Protein AF-A0A965R2U6-F1 (afdb_monomer)

Foldseek 3Di:
DPDPVVVVVVVVVVVVVVVVPDPPDPDPDQKDLPLQVLLQQLLVLLLVCVVCPPHPCNLVSLVSNLVSLVVLLVLLVCLVVQDDDPDPPPDDDDDDDPPVVPCVSVVLNVVSVVSNQCSNVVNVNPVPPDDDVSNVVSNVSSVSSNVSSVPRMHGHDDD

Solvent-accessible surface area (backbone atoms only — not comparable to full-atom values): 9034 Å² total; per-residue (Å²): 135,82,60,74,69,59,57,54,52,52,49,53,54,51,52,60,57,56,70,67,65,63,76,93,73,85,66,83,73,71,58,47,52,78,28,35,62,47,10,49,51,20,19,53,34,23,53,49,36,64,76,23,60,98,44,80,58,31,57,58,31,29,45,51,30,17,52,29,30,48,54,46,34,52,50,34,53,44,49,71,66,69,66,76,81,87,80,80,78,84,81,72,90,79,84,89,66,81,67,64,76,53,46,59,54,52,50,50,35,53,54,28,52,50,46,27,54,52,33,25,69,90,44,70,77,46,83,79,59,65,64,69,68,40,52,53,49,28,52,52,47,12,53,50,33,32,52,47,9,69,66,34,56,40,79,51,82,89,128

Mean predicted aligned error: 13.07 Å

Sequence (159 aa):
MVSPAAEAAVEVVAVSNSSSRRPANRYGSDRIRPGLLPGLLGAAAAIAGLWANGTEWMITVLFAVSILAAVLLVFCVQAVRSRPSSATARRFPSPSTSSDRKLVPVLCGVLLVIVVIVYNPIAPLVLTATGTAWQVGQVATGALLFATGVLVTTPAPER

Structure (mmCIF, N/CA/C/O backbone):
data_AF-A0A965R2U6-F1
#
_entry.id   AF-A0A965R2U6-F1
#
loop_
_atom_site.group_PDB
_atom_site.id
_atom_site.type_symbol
_atom_site.label_atom_id
_atom_site.label_alt_id
_atom_site.label_comp_id
_atom_site.label_asym_id
_atom_site.label_entity_id
_atom_site.label_seq_id
_atom_site.pdbx_PDB_ins_code
_atom_site.Cartn_x
_atom_site.Cartn_y
_atom_site.Cartn_z
_atom_site.occupancy
_atom_site.B_iso_or_equiv
_atom_site.auth_seq_id
_atom_site.auth_comp_id
_atom_site.auth_asym_id
_atom_site.auth_atom_id
_atom_site.pdbx_PDB_model_num
ATOM 1 N N . MET A 1 1 ? 49.621 21.450 -50.714 1.00 58.16 1 MET A N 1
ATOM 2 C CA . MET A 1 1 ? 48.367 21.535 -51.490 1.00 58.16 1 MET A CA 1
ATOM 3 C C . MET A 1 1 ? 47.612 20.238 -51.275 1.00 58.16 1 MET A C 1
ATOM 5 O O . MET A 1 1 ? 47.990 19.225 -51.846 1.00 58.16 1 MET A O 1
ATOM 9 N N . VAL A 1 2 ? 46.650 20.235 -50.354 1.00 59.03 2 VAL A N 1
ATOM 10 C CA . VAL A 1 2 ? 45.782 19.070 -50.129 1.00 59.03 2 VAL A CA 1
ATOM 11 C C . VAL A 1 2 ? 44.769 19.045 -51.272 1.00 59.03 2 VAL A C 1
ATOM 13 O O . VAL A 1 2 ? 44.231 20.086 -51.637 1.00 59.03 2 VAL A O 1
ATOM 16 N N . SER A 1 3 ? 44.600 17.883 -51.906 1.00 75.00 3 SER A N 1
ATOM 17 C CA . SER A 1 3 ? 43.703 17.716 -53.052 1.00 75.00 3 SER A CA 1
ATOM 18 C C . SER A 1 3 ? 42.257 18.029 -52.644 1.00 75.00 3 SER A C 1
ATOM 20 O O . SER A 1 3 ? 41.816 17.505 -51.618 1.00 75.00 3 SER A O 1
ATOM 22 N N . PRO A 1 4 ? 41.492 18.805 -53.436 1.00 75.31 4 PRO A N 1
ATOM 23 C CA . PRO A 1 4 ? 40.106 19.163 -53.113 1.00 75.31 4 PRO A CA 1
ATOM 24 C C . PRO A 1 4 ? 39.189 17.936 -52.965 1.00 75.31 4 PRO A C 1
ATOM 26 O O . PRO A 1 4 ? 38.179 17.984 -52.269 1.00 75.31 4 PRO A O 1
ATOM 29 N N . ALA A 1 5 ? 39.567 16.798 -53.555 1.00 72.62 5 ALA A N 1
ATOM 30 C CA . ALA A 1 5 ? 38.852 15.533 -53.397 1.00 72.62 5 ALA A CA 1
ATOM 31 C C . ALA A 1 5 ? 38.992 14.924 -51.987 1.00 72.62 5 ALA A C 1
ATOM 33 O O . ALA A 1 5 ? 38.103 14.206 -51.533 1.00 72.62 5 ALA A O 1
ATOM 34 N N . ALA A 1 6 ? 40.098 15.201 -51.288 1.00 73.44 6 ALA A N 1
ATOM 35 C CA . ALA A 1 6 ? 40.345 14.666 -49.951 1.00 73.44 6 ALA A CA 1
ATOM 36 C C . ALA A 1 6 ? 39.499 15.383 -48.888 1.00 73.44 6 ALA A C 1
ATOM 38 O O . ALA A 1 6 ? 39.028 14.749 -47.948 1.00 73.44 6 ALA A O 1
ATOM 39 N N . GLU A 1 7 ? 39.261 16.682 -49.061 1.00 73.62 7 GLU A N 1
ATOM 40 C CA . GLU A 1 7 ? 38.471 17.497 -48.133 1.00 73.62 7 GLU A CA 1
ATOM 41 C C . GLU A 1 7 ? 36.978 17.137 -48.204 1.00 73.62 7 GLU A C 1
ATOM 43 O O . GLU A 1 7 ? 36.341 16.909 -47.175 1.00 73.62 7 GLU A O 1
ATOM 48 N N . ALA A 1 8 ? 36.462 16.916 -49.419 1.00 73.75 8 ALA A N 1
ATOM 49 C CA . ALA A 1 8 ? 35.092 16.453 -49.636 1.00 73.75 8 ALA A CA 1
ATOM 50 C C . ALA A 1 8 ? 34.827 15.061 -49.028 1.00 73.75 8 ALA A C 1
ATOM 52 O O . ALA A 1 8 ? 33.760 14.812 -48.469 1.00 73.75 8 ALA A O 1
ATOM 53 N N . ALA A 1 9 ? 35.799 14.145 -49.088 1.00 72.88 9 ALA A N 1
ATOM 54 C CA . ALA A 1 9 ? 35.651 12.814 -48.499 1.00 72.88 9 ALA A CA 1
ATOM 55 C C . ALA A 1 9 ? 35.579 12.860 -46.961 1.00 72.88 9 ALA A C 1
ATOM 57 O O . ALA A 1 9 ? 34.804 12.119 -46.355 1.00 72.88 9 ALA A O 1
ATOM 58 N N . VAL A 1 10 ? 36.349 13.751 -46.327 1.00 72.69 10 VAL A N 1
ATOM 59 C CA . VAL A 1 10 ? 36.332 13.939 -44.868 1.00 72.69 10 VAL A CA 1
ATOM 60 C C . VAL A 1 10 ? 35.001 14.532 -44.409 1.00 72.69 10 VAL A C 1
ATOM 62 O O . VAL A 1 10 ? 34.448 14.076 -43.407 1.00 72.69 10 VAL A O 1
ATOM 65 N N . GLU A 1 11 ? 34.444 15.483 -45.159 1.00 70.75 11 GLU A N 1
ATOM 66 C CA . GLU A 1 11 ? 33.143 16.081 -44.852 1.00 70.75 11 GLU A CA 1
ATOM 67 C C . GLU A 1 11 ? 31.999 15.066 -44.983 1.00 70.75 11 GLU A C 1
ATOM 69 O O . GLU A 1 11 ? 31.169 14.951 -44.081 1.00 70.75 11 GLU A O 1
ATOM 74 N N . VAL A 1 12 ? 31.992 14.251 -46.044 1.00 68.12 12 VAL A N 1
ATOM 75 C CA . VAL A 1 12 ? 30.966 13.212 -46.247 1.00 68.12 12 VAL A CA 1
ATOM 76 C C . VAL A 1 12 ? 31.021 12.149 -45.144 1.00 68.12 12 VAL A C 1
ATOM 78 O O . VAL A 1 12 ? 29.978 11.732 -44.637 1.00 68.12 12 VAL A O 1
ATOM 81 N N . VAL A 1 13 ? 32.217 11.751 -44.699 1.00 68.62 13 VAL A N 1
ATOM 82 C CA . VAL A 1 13 ? 32.382 10.815 -43.573 1.00 68.62 13 VAL A CA 1
ATOM 83 C C . VAL A 1 13 ? 31.971 11.462 -42.243 1.00 68.62 13 VAL A C 1
ATOM 85 O O . VAL A 1 13 ? 31.336 10.806 -41.415 1.00 68.62 13 VAL A O 1
ATOM 88 N N . ALA A 1 14 ? 32.254 12.752 -42.037 1.00 66.69 14 ALA A N 1
ATOM 89 C CA . ALA A 1 14 ? 31.838 13.491 -40.844 1.00 66.69 14 ALA A CA 1
ATOM 90 C C . ALA A 1 14 ? 30.309 13.684 -40.771 1.00 66.69 14 ALA A C 1
ATOM 92 O O . ALA A 1 14 ? 29.714 13.498 -39.706 1.00 66.69 14 ALA A O 1
ATOM 93 N N . VAL A 1 15 ? 29.657 13.976 -41.901 1.00 65.38 15 VAL A N 1
ATOM 94 C CA . VAL A 1 15 ? 28.192 14.099 -42.036 1.00 65.38 15 VAL A CA 1
ATOM 95 C C . VAL A 1 15 ? 27.496 12.737 -41.916 1.00 65.38 15 VAL A C 1
ATOM 97 O O . VAL A 1 15 ? 26.449 12.610 -41.271 1.00 65.38 15 VAL A O 1
ATOM 100 N N . SER A 1 16 ? 28.099 11.677 -42.459 1.00 65.81 16 SER A N 1
ATOM 101 C CA . SER A 1 16 ? 27.613 10.308 -42.257 1.00 65.81 16 SER A CA 1
ATOM 102 C C . SER A 1 16 ? 27.717 9.876 -40.790 1.00 65.81 16 SER A C 1
ATOM 104 O O . SER A 1 16 ? 26.864 9.134 -40.307 1.00 65.81 16 SER A O 1
ATOM 106 N N . ASN A 1 17 ? 28.728 10.346 -40.054 1.00 63.97 17 ASN A N 1
ATOM 107 C CA . ASN A 1 17 ? 28.852 10.064 -38.624 1.00 63.97 17 ASN A CA 1
ATOM 108 C C . ASN A 1 17 ? 27.879 10.893 -37.771 1.00 63.97 17 ASN A C 1
ATOM 110 O O . ASN A 1 17 ? 27.372 10.389 -36.765 1.00 63.97 17 ASN A O 1
ATOM 114 N N . SER A 1 18 ? 27.569 12.135 -38.157 1.00 57.75 18 SER A N 1
ATOM 115 C CA . SER A 1 18 ? 26.663 13.012 -37.399 1.00 57.75 18 SER A CA 1
ATOM 116 C C . SER A 1 18 ? 25.186 12.621 -37.532 1.00 57.75 18 SER A C 1
ATOM 118 O O . SER A 1 18 ? 24.430 12.742 -36.567 1.00 57.75 18 SER A O 1
ATOM 120 N N . SER A 1 19 ? 24.788 12.051 -38.671 1.00 58.62 19 SER A N 1
ATOM 121 C CA . SER A 1 19 ? 23.426 11.549 -38.924 1.00 58.62 19 SER A CA 1
ATOM 122 C C . SER A 1 19 ? 23.057 10.291 -38.117 1.00 58.62 19 SER A C 1
ATOM 124 O O . SER A 1 19 ? 21.876 9.965 -37.985 1.00 58.62 19 SER A O 1
ATOM 126 N N . SER A 1 20 ? 24.038 9.624 -37.494 1.00 58.66 20 SER A N 1
ATOM 127 C CA . SER A 1 20 ? 23.815 8.487 -36.586 1.00 58.66 20 SER A CA 1
ATOM 128 C C . SER A 1 20 ? 23.450 8.890 -35.147 1.00 58.66 20 SER A C 1
ATOM 130 O O . SER A 1 20 ? 22.908 8.076 -34.395 1.00 58.66 20 SER A O 1
ATOM 132 N N . ARG A 1 21 ? 23.660 10.157 -34.751 1.00 55.66 21 ARG A N 1
ATOM 133 C CA . ARG A 1 21 ? 23.159 10.703 -33.478 1.00 55.66 21 ARG A CA 1
ATOM 134 C C . ARG A 1 21 ? 21.678 11.049 -33.619 1.00 55.66 21 ARG A C 1
ATOM 136 O O . ARG A 1 21 ? 21.280 12.212 -33.585 1.00 55.66 21 ARG A O 1
ATOM 143 N N . ARG A 1 22 ? 20.828 10.024 -33.737 1.00 58.66 22 ARG A N 1
ATOM 144 C CA . ARG A 1 22 ? 19.408 10.201 -33.413 1.00 58.66 22 ARG A CA 1
ATOM 145 C C . ARG A 1 22 ? 19.335 10.732 -31.976 1.00 58.66 22 ARG A C 1
ATOM 147 O O . ARG A 1 22 ? 19.959 10.133 -31.098 1.00 58.66 22 ARG A O 1
ATOM 154 N N . PRO A 1 23 ? 18.610 11.830 -31.705 1.00 55.97 23 PRO A N 1
ATOM 155 C CA . PRO A 1 23 ? 18.364 12.247 -30.335 1.00 55.97 23 PRO A CA 1
ATOM 156 C C . PRO A 1 23 ? 17.657 11.089 -29.629 1.00 55.97 23 PRO A C 1
ATOM 158 O O . PRO A 1 23 ? 16.525 10.750 -29.967 1.00 55.97 23 PRO A O 1
ATOM 161 N N . ALA A 1 24 ? 18.350 10.454 -28.683 1.00 58.66 24 ALA A N 1
ATOM 162 C CA . ALA A 1 24 ? 17.905 9.252 -27.977 1.00 58.66 24 ALA A CA 1
ATOM 163 C C . ALA A 1 24 ? 16.734 9.508 -27.008 1.00 58.66 24 ALA A C 1
ATOM 165 O O . ALA A 1 24 ? 16.542 8.761 -26.059 1.00 58.66 24 ALA A O 1
ATOM 166 N N . ASN A 1 25 ? 15.977 10.590 -27.195 1.00 57.81 25 ASN A N 1
ATOM 167 C CA . ASN A 1 25 ? 14.889 10.964 -26.307 1.00 57.81 25 ASN A CA 1
ATOM 168 C C . ASN A 1 25 ? 13.920 11.929 -27.015 1.00 57.81 25 ASN A C 1
ATOM 170 O O . ASN A 1 25 ? 14.008 13.146 -26.856 1.00 57.81 25 ASN A O 1
ATOM 174 N N . ARG A 1 26 ? 13.044 11.390 -27.874 1.00 56.56 26 ARG A N 1
ATOM 175 C CA . ARG A 1 26 ? 11.975 12.151 -28.561 1.00 56.56 26 ARG A CA 1
ATOM 176 C C . ARG A 1 26 ? 10.559 11.686 -28.201 1.00 56.56 26 ARG A C 1
ATOM 178 O O . ARG A 1 26 ? 9.601 12.338 -28.597 1.00 56.56 26 ARG A O 1
ATOM 185 N N . TYR A 1 27 ? 10.436 10.603 -27.437 1.00 54.56 27 TYR A N 1
ATOM 186 C CA . TYR A 1 27 ? 9.183 10.093 -26.887 1.00 54.56 27 TYR A CA 1
ATOM 187 C C . TYR A 1 27 ? 9.309 10.094 -25.362 1.00 54.56 27 TYR A C 1
ATOM 189 O O . TYR A 1 27 ? 10.356 9.736 -24.834 1.00 54.56 27 TYR A O 1
ATOM 197 N N . GLY A 1 28 ? 8.289 10.606 -24.671 1.00 54.12 28 GLY A N 1
ATOM 198 C CA . GLY A 1 28 ? 8.313 10.835 -23.226 1.00 54.12 28 GLY A CA 1
ATOM 199 C C . GLY A 1 28 ? 8.745 9.603 -22.426 1.00 54.12 28 GLY A C 1
ATOM 200 O O . GLY A 1 28 ? 8.417 8.484 -22.794 1.00 54.12 28 GLY A O 1
ATOM 201 N N . SER A 1 29 ? 9.484 9.857 -21.343 1.00 54.78 29 SER A N 1
ATOM 202 C CA . SER A 1 29 ? 10.034 8.906 -20.363 1.00 54.78 29 SER A CA 1
ATOM 203 C C . SER A 1 29 ? 9.685 7.417 -20.564 1.00 54.78 29 SER A C 1
ATOM 205 O O . SER A 1 29 ? 8.559 7.011 -20.279 1.00 54.78 29 SER A O 1
ATOM 207 N N . ASP A 1 30 ? 10.691 6.585 -20.869 1.00 58.75 30 ASP A N 1
ATOM 208 C CA . ASP A 1 30 ? 10.641 5.106 -21.008 1.00 58.75 30 ASP A CA 1
ATOM 209 C C . ASP A 1 30 ? 10.152 4.323 -19.764 1.00 58.75 30 ASP A C 1
ATOM 211 O O . ASP A 1 30 ? 10.239 3.093 -19.681 1.00 58.75 30 ASP A O 1
ATOM 215 N N . ARG A 1 31 ? 9.671 5.016 -18.730 1.00 61.25 31 ARG A N 1
ATOM 216 C CA . ARG A 1 31 ? 9.220 4.432 -17.467 1.00 61.25 31 ARG A CA 1
ATOM 217 C C . ARG A 1 31 ? 7.871 5.001 -17.077 1.00 61.25 31 ARG A C 1
ATOM 219 O O . ARG A 1 31 ? 7.762 6.165 -16.701 1.00 61.25 31 ARG A O 1
ATOM 226 N N . ILE A 1 32 ? 6.869 4.131 -17.074 1.00 69.19 32 ILE A N 1
ATOM 227 C CA . ILE A 1 32 ? 5.558 4.410 -16.493 1.00 69.19 32 ILE A CA 1
ATOM 228 C C . ILE A 1 32 ? 5.606 3.962 -15.026 1.00 69.19 32 ILE A C 1
ATOM 230 O O . ILE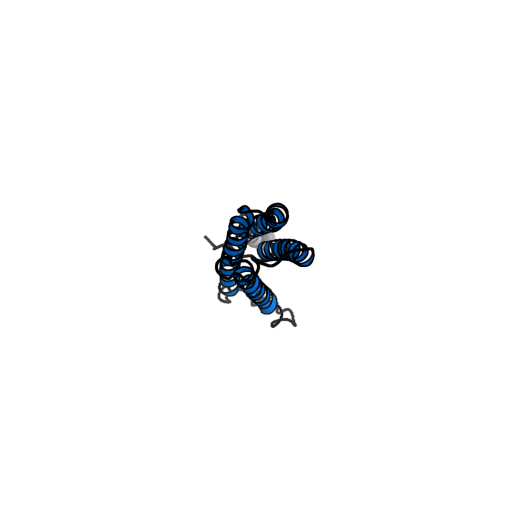 A 1 32 ? 6.209 2.938 -14.690 1.00 69.19 32 ILE A O 1
ATOM 234 N N . ARG A 1 33 ? 4.997 4.746 -14.132 1.00 75.25 33 ARG A N 1
ATOM 235 C CA . ARG A 1 33 ? 4.849 4.421 -12.703 1.00 75.25 33 ARG A CA 1
ATOM 236 C C . ARG A 1 33 ? 3.402 4.017 -12.416 1.00 75.25 33 ARG A C 1
ATOM 238 O O . ARG A 1 33 ? 2.662 4.811 -11.837 1.00 75.25 33 ARG A O 1
ATOM 245 N N . PRO A 1 34 ? 2.967 2.812 -12.830 1.00 76.25 34 PRO A N 1
ATOM 246 C CA . PRO A 1 34 ? 1.580 2.390 -12.647 1.00 76.25 34 PRO A CA 1
ATOM 247 C C . PRO A 1 34 ? 1.207 2.267 -11.164 1.00 76.25 34 PRO A C 1
ATOM 249 O O . PRO A 1 34 ? 0.046 2.434 -10.811 1.00 76.25 34 PRO A O 1
ATOM 252 N N . GLY A 1 35 ? 2.193 2.042 -10.287 1.00 83.75 35 GLY A N 1
ATOM 253 C CA . GLY A 1 35 ? 1.995 1.968 -8.841 1.00 83.75 35 GLY A CA 1
ATOM 254 C C . GLY A 1 35 ? 1.736 3.314 -8.156 1.00 83.75 35 GLY A C 1
ATOM 255 O O . GLY A 1 35 ? 1.286 3.321 -7.013 1.00 83.75 35 GLY A O 1
ATOM 256 N N . LEU A 1 36 ? 1.967 4.454 -8.821 1.00 87.25 36 LEU A N 1
ATOM 257 C CA . LEU A 1 36 ? 1.859 5.764 -8.170 1.00 87.25 36 LEU A CA 1
ATOM 258 C C . LEU A 1 36 ? 0.416 6.084 -7.764 1.00 87.25 36 LEU A C 1
ATOM 260 O O . LEU A 1 36 ? 0.173 6.502 -6.636 1.00 87.25 36 LEU A O 1
ATOM 264 N N . LEU A 1 37 ? -0.535 5.855 -8.673 1.00 90.12 37 LEU A N 1
ATOM 265 C CA . LEU A 1 37 ? -1.955 6.102 -8.430 1.00 90.12 37 LEU A CA 1
ATOM 266 C C . LEU A 1 37 ? -2.502 5.255 -7.261 1.00 90.12 37 LEU A C 1
ATOM 268 O O . LEU A 1 37 ? -3.003 5.844 -6.302 1.00 90.12 37 LEU A O 1
ATOM 272 N N . PRO A 1 38 ? -2.387 3.911 -7.267 1.00 91.44 38 PRO A N 1
ATOM 273 C CA . PRO A 1 38 ? -2.883 3.096 -6.159 1.00 91.44 38 PRO A CA 1
ATOM 274 C C . PRO A 1 38 ? -2.120 3.359 -4.855 1.00 91.44 38 PRO A C 1
ATOM 276 O O . PRO A 1 38 ? -2.727 3.304 -3.791 1.00 91.44 38 PRO A O 1
ATOM 279 N N . GLY A 1 39 ? -0.830 3.707 -4.912 1.00 91.88 39 GLY A N 1
ATOM 280 C CA . GLY A 1 39 ? -0.067 4.074 -3.717 1.00 91.88 39 GLY A CA 1
ATOM 281 C C . GLY A 1 39 ? -0.528 5.378 -3.079 1.00 91.88 39 GLY A C 1
ATOM 282 O O . GLY A 1 39 ? -0.688 5.436 -1.861 1.00 91.88 39 GLY A O 1
ATOM 283 N N . LEU A 1 40 ? -0.814 6.401 -3.887 1.00 94.00 40 LEU A N 1
ATOM 284 C CA . LEU A 1 40 ? -1.345 7.671 -3.394 1.00 94.00 40 LEU A CA 1
ATOM 285 C C . LEU A 1 40 ? -2.750 7.501 -2.805 1.00 94.00 40 LEU A C 1
ATOM 287 O O . LEU A 1 40 ? -3.020 7.992 -1.711 1.00 94.00 40 LEU A O 1
ATOM 291 N N . LEU A 1 41 ? -3.626 6.771 -3.502 1.00 95.00 41 LEU A N 1
ATOM 292 C CA . LEU A 1 41 ? -4.965 6.458 -3.003 1.00 95.00 41 LEU A CA 1
ATOM 293 C C . LEU A 1 41 ? -4.901 5.638 -1.709 1.00 95.00 41 LEU A C 1
ATOM 295 O O . LEU A 1 41 ? -5.654 5.911 -0.780 1.00 95.00 41 LEU A O 1
ATOM 299 N N . GLY A 1 42 ? -3.981 4.672 -1.623 1.00 92.88 42 GLY A N 1
ATOM 300 C CA . GLY A 1 42 ? -3.797 3.848 -0.429 1.00 92.88 42 GLY A CA 1
ATOM 301 C C . GLY A 1 42 ? -3.346 4.673 0.772 1.00 92.88 42 GLY A C 1
ATOM 302 O O . GLY A 1 42 ? -3.865 4.503 1.873 1.00 92.88 42 GLY A O 1
ATOM 303 N N . ALA A 1 43 ? -2.442 5.627 0.548 1.00 94.75 43 ALA A N 1
ATOM 304 C CA . ALA A 1 43 ? -2.004 6.557 1.579 1.00 94.75 43 ALA A CA 1
ATOM 305 C C . ALA A 1 43 ? -3.131 7.479 2.058 1.00 94.75 43 ALA A C 1
ATOM 307 O O . ALA A 1 43 ? -3.321 7.642 3.263 1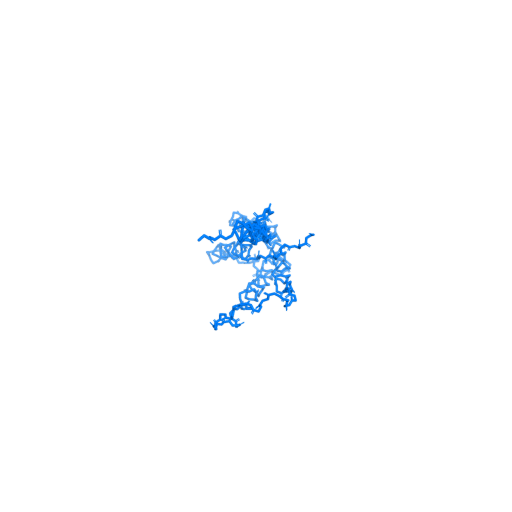.00 94.75 43 ALA A O 1
ATOM 308 N N . ALA A 1 44 ? -3.915 8.030 1.128 1.00 95.38 44 ALA A N 1
ATOM 309 C CA . ALA A 1 44 ? -5.076 8.848 1.461 1.00 95.38 44 ALA A CA 1
ATOM 310 C C . ALA A 1 44 ? -6.124 8.050 2.255 1.00 95.38 44 ALA A C 1
ATOM 312 O O . ALA A 1 44 ? -6.638 8.547 3.255 1.00 95.38 44 ALA A O 1
ATOM 313 N N . ALA A 1 45 ? -6.392 6.801 1.861 1.00 94.94 45 ALA A N 1
ATOM 314 C CA . ALA A 1 45 ? -7.312 5.916 2.569 1.00 94.94 45 ALA A CA 1
ATOM 315 C C . ALA A 1 45 ? -6.837 5.612 4.000 1.00 94.94 45 ALA A C 1
ATOM 317 O O . ALA A 1 45 ? -7.623 5.726 4.937 1.00 94.94 45 ALA A O 1
ATOM 318 N N . ALA A 1 46 ? -5.551 5.302 4.197 1.00 93.00 46 ALA A N 1
ATOM 319 C CA . ALA A 1 46 ? -4.998 5.053 5.530 1.00 93.00 46 ALA A CA 1
ATOM 320 C C . ALA A 1 46 ? -5.097 6.295 6.439 1.00 93.00 46 ALA A C 1
ATOM 322 O O . ALA A 1 46 ? -5.498 6.197 7.598 1.00 93.00 46 ALA A O 1
ATOM 323 N N . ILE A 1 47 ? -4.827 7.493 5.904 1.00 94.62 47 ILE A N 1
ATOM 324 C CA . ILE A 1 47 ? -5.007 8.747 6.654 1.00 94.62 47 ILE A CA 1
ATOM 325 C C . ILE A 1 47 ? -6.488 9.003 6.968 1.00 94.62 47 ILE A C 1
ATOM 327 O O . ILE A 1 47 ? -6.811 9.410 8.084 1.00 94.62 47 ILE A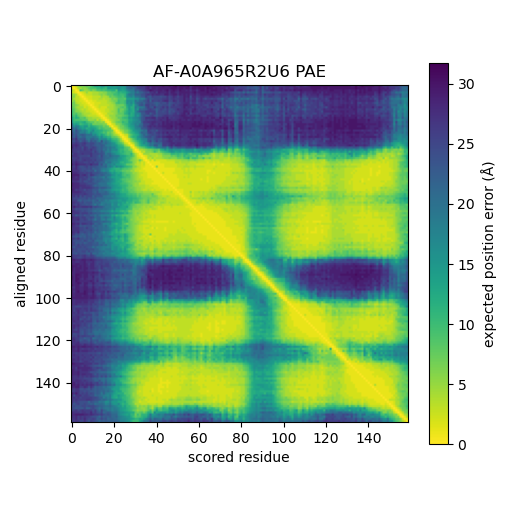 O 1
ATOM 331 N N . ALA A 1 48 ? -7.402 8.725 6.035 1.00 92.88 48 ALA A N 1
ATOM 332 C CA . ALA A 1 48 ? -8.840 8.812 6.291 1.00 92.88 48 ALA A CA 1
ATOM 333 C C . ALA A 1 48 ? -9.287 7.866 7.425 1.00 92.88 48 ALA A C 1
ATOM 335 O O . ALA A 1 48 ? -10.201 8.196 8.181 1.00 92.88 48 ALA A O 1
ATOM 336 N N . GLY A 1 49 ? -8.588 6.742 7.617 1.00 88.00 49 GLY A N 1
ATOM 337 C CA . GLY A 1 49 ? -8.810 5.800 8.719 1.00 88.00 49 GLY A CA 1
ATOM 338 C C . GLY A 1 49 ? -8.639 6.402 10.110 1.00 88.00 49 GLY A C 1
ATOM 339 O O . GLY A 1 49 ? -9.290 5.952 11.050 1.00 88.00 49 GLY A O 1
ATOM 340 N N . LEU A 1 50 ? -7.841 7.465 10.251 1.00 90.94 50 LEU A N 1
ATOM 341 C CA . LEU A 1 50 ? -7.716 8.193 11.517 1.00 90.94 50 LEU A CA 1
ATOM 342 C C . LEU A 1 50 ? -9.030 8.875 11.916 1.00 90.94 50 LEU A C 1
ATOM 344 O O . LEU A 1 50 ? -9.391 8.869 13.090 1.00 90.94 50 LEU A O 1
ATOM 348 N N . TRP A 1 51 ? -9.752 9.422 10.937 1.00 90.69 51 TRP A N 1
ATOM 349 C CA . TRP A 1 51 ? -11.026 10.118 11.135 1.00 90.69 51 TRP A CA 1
ATOM 350 C C . TRP A 1 51 ? -12.200 9.152 11.262 1.00 90.69 51 TRP A C 1
ATOM 352 O O . TRP A 1 51 ? -13.142 9.415 12.001 1.00 90.69 51 TRP A O 1
ATOM 362 N N . ALA A 1 52 ? -12.131 8.017 10.567 1.00 88.69 52 ALA A N 1
ATOM 363 C CA . ALA A 1 52 ? -13.154 6.980 10.625 1.00 88.69 52 ALA A CA 1
ATOM 364 C C . ALA A 1 52 ? -13.089 6.128 11.909 1.00 88.69 52 ALA A C 1
ATOM 366 O O . ALA A 1 52 ? -13.917 5.233 12.094 1.00 88.69 52 ALA A O 1
ATOM 367 N N . ASN A 1 53 ? -12.116 6.360 12.794 1.00 85.56 53 ASN A N 1
ATOM 368 C CA . ASN A 1 53 ? -11.901 5.527 13.971 1.00 85.56 53 ASN A CA 1
ATOM 369 C C . ASN A 1 53 ? -13.084 5.563 14.948 1.00 85.56 53 ASN A C 1
ATOM 371 O O . ASN A 1 53 ? -13.548 6.629 15.336 1.00 85.56 53 ASN A O 1
ATOM 375 N N . GLY A 1 54 ? -13.563 4.381 15.348 1.00 84.19 54 GLY A N 1
ATOM 376 C CA . GLY A 1 54 ? -14.758 4.235 16.186 1.00 84.19 54 GLY A CA 1
ATOM 377 C C . GLY A 1 54 ? -16.091 4.422 15.450 1.00 84.19 54 GLY A C 1
ATOM 378 O O . GLY A 1 54 ? -17.131 4.443 16.098 1.00 84.19 54 GLY A O 1
ATOM 379 N N . THR A 1 55 ? -16.080 4.543 14.118 1.00 89.75 55 THR A N 1
ATOM 380 C CA . THR A 1 55 ? -17.291 4.668 13.289 1.00 89.75 55 THR A CA 1
ATOM 381 C C . THR A 1 55 ? -17.476 3.454 12.379 1.00 89.75 55 THR A C 1
ATOM 383 O O . THR A 1 55 ? -16.519 2.741 12.074 1.00 89.75 55 THR A O 1
ATOM 386 N N . GLU A 1 56 ? -18.693 3.248 11.874 1.00 88.06 56 GLU A N 1
ATOM 387 C CA . GLU A 1 56 ? -19.000 2.190 10.894 1.00 88.06 56 GLU A CA 1
ATOM 388 C C . GLU A 1 56 ? -18.196 2.342 9.589 1.00 88.06 56 GLU A C 1
ATOM 390 O O . GLU A 1 56 ? -17.837 1.353 8.947 1.00 88.06 56 GLU A O 1
ATOM 395 N N . TRP A 1 57 ? -17.815 3.578 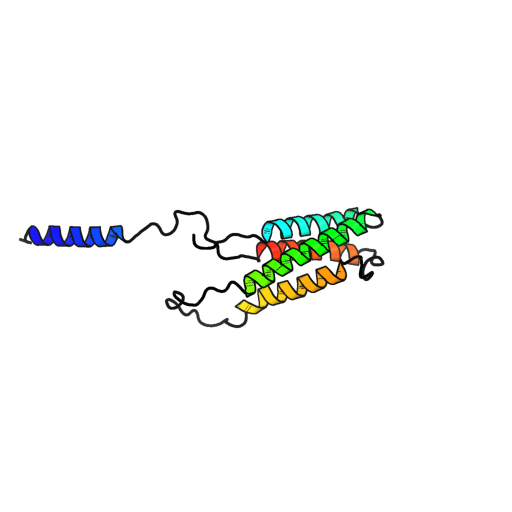9.241 1.00 89.44 57 TRP A N 1
ATOM 396 C CA . TRP A 1 57 ? -16.977 3.882 8.079 1.00 89.44 57 TRP A CA 1
ATOM 397 C C . TRP A 1 57 ? -15.582 3.254 8.153 1.00 89.44 57 TRP A C 1
ATOM 399 O O . TRP A 1 57 ? -14.947 3.078 7.111 1.00 89.44 57 TRP A O 1
ATOM 409 N N . MET A 1 58 ? -15.108 2.870 9.346 1.00 88.19 58 MET A N 1
ATOM 410 C CA . MET A 1 58 ? -13.822 2.189 9.514 1.00 88.19 58 MET A CA 1
ATOM 411 C C . MET A 1 58 ? -13.753 0.912 8.676 1.00 88.19 58 MET A C 1
ATOM 413 O O . MET A 1 58 ? -12.738 0.663 8.034 1.00 88.19 58 MET A O 1
ATOM 417 N N . ILE A 1 59 ? -14.832 0.127 8.614 1.00 89.25 59 ILE A N 1
ATOM 418 C CA . ILE A 1 59 ? -14.850 -1.132 7.855 1.00 89.25 59 ILE A CA 1
ATOM 419 C C . ILE A 1 59 ? -14.586 -0.860 6.368 1.00 89.25 59 ILE A C 1
ATOM 421 O O . ILE A 1 59 ? -13.770 -1.539 5.742 1.00 89.25 59 ILE A O 1
ATOM 425 N N . THR A 1 60 ? -15.217 0.177 5.817 1.00 92.19 60 THR A N 1
ATOM 426 C CA . THR A 1 60 ? -15.010 0.610 4.430 1.00 92.19 60 THR A CA 1
ATOM 427 C C . THR A 1 60 ? -13.572 1.068 4.194 1.00 92.19 60 THR A C 1
ATOM 429 O O . THR A 1 60 ? -12.975 0.717 3.175 1.00 92.19 60 THR A O 1
ATOM 432 N N . VAL A 1 61 ? -12.983 1.809 5.139 1.00 91.12 61 VAL A N 1
ATOM 433 C CA . VAL A 1 61 ? -11.582 2.243 5.044 1.00 91.12 61 VAL A CA 1
ATOM 434 C C . VAL A 1 61 ? -10.620 1.054 5.081 1.00 91.12 61 VAL A C 1
ATOM 436 O O . VAL A 1 61 ? -9.722 0.982 4.245 1.00 91.12 61 VAL A O 1
ATOM 439 N N . LEU A 1 62 ? -10.819 0.100 5.995 1.00 91.31 62 LEU A N 1
ATOM 440 C CA . LEU A 1 62 ? -10.011 -1.120 6.087 1.00 91.31 62 LEU A CA 1
ATOM 441 C C . LEU A 1 62 ? -10.040 -1.901 4.765 1.00 91.31 62 LEU A C 1
ATOM 443 O O . LEU A 1 62 ? -8.987 -2.250 4.226 1.00 91.31 62 LEU A O 1
ATOM 447 N N . PHE A 1 63 ? -11.231 -2.078 4.181 1.00 93.25 63 PHE A N 1
ATOM 448 C CA . PHE A 1 63 ? -11.375 -2.679 2.854 1.00 93.25 63 PHE A CA 1
ATOM 449 C C . PHE A 1 63 ? -10.611 -1.908 1.777 1.00 93.25 63 PHE A C 1
ATOM 451 O O . PHE A 1 63 ? -9.866 -2.516 1.010 1.00 93.25 63 PHE A O 1
ATOM 458 N N . ALA A 1 64 ? -10.762 -0.583 1.720 1.00 93.56 64 ALA A N 1
ATOM 459 C CA . ALA A 1 64 ? -10.076 0.241 0.729 1.00 93.56 64 ALA A CA 1
ATOM 460 C C . ALA A 1 64 ? -8.549 0.100 0.834 1.00 93.56 64 ALA A C 1
ATOM 462 O O . ALA A 1 64 ? -7.880 -0.134 -0.174 1.00 93.56 64 ALA A O 1
ATOM 463 N N . VAL A 1 65 ? -8.001 0.172 2.052 1.00 94.06 65 VAL A N 1
ATOM 464 C CA . VAL A 1 65 ? -6.565 0.007 2.316 1.00 94.06 65 VAL A CA 1
ATOM 465 C C . VAL A 1 65 ? -6.089 -1.390 1.905 1.00 94.06 65 VAL A C 1
ATOM 467 O O . VAL A 1 65 ? -5.081 -1.505 1.206 1.00 94.06 65 VAL A O 1
ATOM 470 N N . SER A 1 66 ? -6.829 -2.445 2.261 1.00 94.31 66 SER A N 1
ATOM 471 C CA . SER A 1 66 ? -6.484 -3.831 1.912 1.00 94.31 66 SER A CA 1
ATOM 472 C C . SER A 1 66 ? -6.496 -4.068 0.395 1.00 94.31 66 SER A C 1
ATOM 474 O O . SER A 1 66 ? -5.542 -4.618 -0.160 1.00 94.31 66 SER A O 1
ATOM 476 N N . ILE A 1 67 ? -7.517 -3.575 -0.314 1.00 94.12 67 ILE A N 1
ATOM 477 C CA . ILE A 1 67 ? -7.622 -3.703 -1.776 1.00 94.12 67 ILE A CA 1
ATOM 478 C C . ILE A 1 67 ? -6.480 -2.953 -2.471 1.00 94.12 67 ILE A C 1
ATOM 480 O O . ILE A 1 67 ? -5.833 -3.500 -3.364 1.00 94.12 67 ILE A O 1
ATOM 484 N N . LEU A 1 68 ? -6.191 -1.717 -2.059 1.00 94.94 68 LEU A N 1
ATOM 485 C CA . LEU A 1 68 ? -5.122 -0.912 -2.659 1.00 94.94 68 LEU A CA 1
ATOM 486 C C . LEU A 1 68 ? -3.739 -1.522 -2.395 1.00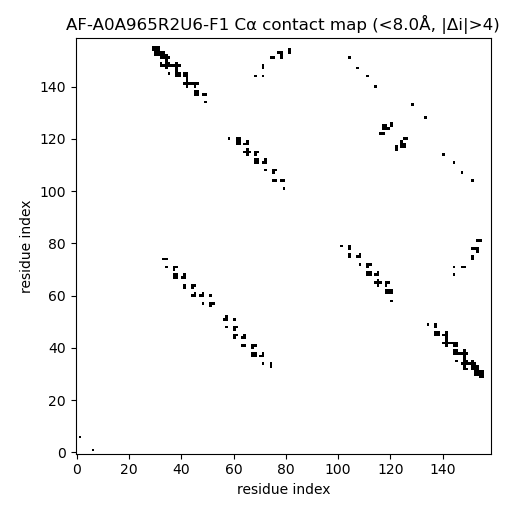 94.94 68 LEU A C 1
ATOM 488 O O . LEU A 1 68 ? -2.901 -1.556 -3.301 1.00 94.94 68 LEU A O 1
ATOM 492 N N . ALA A 1 69 ? -3.520 -2.082 -1.203 1.00 93.38 69 ALA A N 1
ATOM 493 C CA . ALA A 1 69 ? -2.318 -2.849 -0.890 1.00 93.38 69 ALA A CA 1
ATOM 494 C C . ALA A 1 69 ? -2.189 -4.101 -1.776 1.00 93.38 69 ALA A C 1
ATOM 496 O O . ALA A 1 69 ? -1.105 -4.376 -2.295 1.00 93.38 69 ALA A O 1
ATOM 497 N N . ALA A 1 70 ? -3.287 -4.823 -2.024 1.00 93.44 70 ALA A N 1
ATOM 498 C CA . ALA A 1 70 ? -3.301 -5.986 -2.912 1.00 93.44 70 ALA A CA 1
ATOM 499 C C . ALA A 1 70 ? -3.015 -5.609 -4.378 1.00 93.44 70 ALA A C 1
ATOM 501 O O . ALA A 1 70 ? -2.264 -6.301 -5.066 1.00 93.44 70 ALA A O 1
ATOM 502 N N . VAL A 1 71 ? -3.540 -4.481 -4.861 1.00 92.31 71 VAL A N 1
ATOM 503 C CA . VAL A 1 71 ? -3.225 -3.963 -6.203 1.00 92.31 71 VAL A CA 1
ATOM 504 C C . VAL A 1 71 ? -1.738 -3.614 -6.320 1.00 92.31 71 VAL A C 1
ATOM 506 O O . VAL A 1 71 ? -1.080 -4.009 -7.287 1.00 92.31 71 VAL A O 1
ATOM 509 N N . LEU A 1 72 ? -1.169 -2.935 -5.319 1.00 90.19 72 LEU A N 1
ATOM 510 C CA . LEU A 1 72 ? 0.271 -2.670 -5.272 1.00 90.19 72 LEU A CA 1
ATOM 511 C C . LEU A 1 72 ? 1.098 -3.956 -5.224 1.00 90.19 72 LEU A C 1
ATOM 513 O O . LEU A 1 72 ? 2.156 -4.013 -5.851 1.00 90.19 72 LEU A O 1
ATOM 517 N N . LEU A 1 73 ? 0.618 -4.993 -4.532 1.00 91.62 73 LEU A N 1
ATOM 518 C CA . LEU A 1 73 ? 1.287 -6.290 -4.462 1.00 91.62 73 LEU A CA 1
ATOM 519 C C . LEU A 1 73 ? 1.409 -6.897 -5.862 1.00 91.62 73 LEU A C 1
ATOM 521 O O . LEU A 1 73 ? 2.489 -7.346 -6.244 1.00 91.62 73 LEU A O 1
ATOM 525 N N . VAL A 1 74 ? 0.338 -6.849 -6.658 1.00 88.44 74 VAL A N 1
ATOM 526 C CA . VAL A 1 74 ? 0.353 -7.326 -8.048 1.00 88.44 74 VAL A CA 1
ATOM 527 C C . VAL A 1 74 ? 1.378 -6.555 -8.877 1.00 88.44 74 VAL A C 1
ATOM 529 O O . VAL A 1 74 ? 2.177 -7.177 -9.579 1.00 88.44 74 VAL A O 1
ATOM 532 N N . PHE A 1 75 ? 1.424 -5.224 -8.771 1.00 86.62 75 PHE A N 1
ATOM 533 C CA . PHE A 1 75 ? 2.429 -4.436 -9.492 1.00 86.62 75 PHE A CA 1
ATOM 534 C C . PHE A 1 75 ? 3.856 -4.713 -9.015 1.00 86.62 75 PHE A C 1
ATOM 536 O O . PHE A 1 75 ? 4.782 -4.746 -9.824 1.00 86.62 75 PHE A O 1
ATOM 543 N N . CYS A 1 76 ? 4.042 -4.977 -7.724 1.00 85.00 76 CYS A N 1
ATOM 544 C CA . CYS A 1 76 ? 5.323 -5.392 -7.172 1.00 85.00 76 CYS A CA 1
ATOM 545 C C . CYS A 1 76 ? 5.773 -6.735 -7.776 1.00 85.00 76 CYS A C 1
ATOM 547 O O . CYS A 1 76 ? 6.904 -6.866 -8.248 1.00 85.00 76 CYS A O 1
ATOM 549 N N . VAL A 1 77 ? 4.861 -7.708 -7.875 1.00 84.69 77 VAL A N 1
ATOM 550 C CA . VAL A 1 77 ? 5.113 -9.001 -8.526 1.00 84.69 77 VAL A CA 1
ATOM 551 C C . VAL A 1 77 ? 5.423 -8.826 -10.016 1.00 84.69 77 VAL A C 1
ATOM 553 O O . VAL A 1 77 ? 6.357 -9.454 -10.519 1.00 84.69 77 VAL A O 1
ATOM 556 N N . GLN A 1 78 ? 4.698 -7.955 -10.724 1.00 83.38 78 GLN A N 1
ATOM 557 C CA . GLN A 1 78 ? 5.000 -7.627 -12.120 1.00 83.38 78 GLN A CA 1
ATOM 558 C C . GLN A 1 78 ? 6.399 -7.018 -12.254 1.00 83.38 78 GLN A C 1
ATOM 560 O O . GLN A 1 78 ? 7.172 -7.472 -13.088 1.00 83.38 78 GLN A O 1
ATOM 565 N N . ALA A 1 79 ? 6.787 -6.078 -11.390 1.00 74.50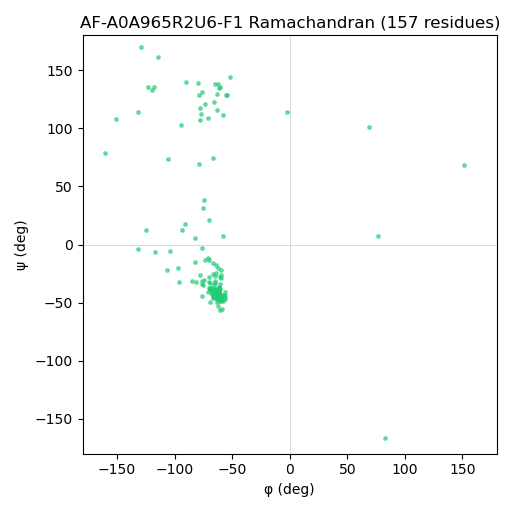 79 ALA A N 1
ATOM 566 C CA . ALA A 1 79 ? 8.122 -5.478 -11.412 1.00 74.50 79 ALA A CA 1
ATOM 567 C C . ALA A 1 79 ? 9.247 -6.509 -11.187 1.00 74.50 79 ALA A C 1
ATOM 569 O O . ALA A 1 79 ? 10.321 -6.405 -11.783 1.00 74.50 79 ALA A O 1
ATOM 570 N N . VAL A 1 80 ? 9.003 -7.542 -10.372 1.00 75.88 80 VAL A N 1
ATOM 571 C CA . VAL A 1 80 ? 9.944 -8.661 -10.199 1.00 75.88 80 VAL A CA 1
ATOM 572 C C . VAL A 1 80 ? 10.035 -9.524 -11.463 1.00 75.88 80 VAL A C 1
ATOM 574 O O . VAL A 1 80 ? 11.130 -9.982 -11.801 1.00 75.88 80 VAL A O 1
ATOM 577 N N . ARG A 1 81 ? 8.910 -9.740 -12.161 1.00 76.06 81 ARG A N 1
ATOM 578 C CA . ARG A 1 81 ? 8.799 -10.632 -13.329 1.00 76.06 81 ARG A CA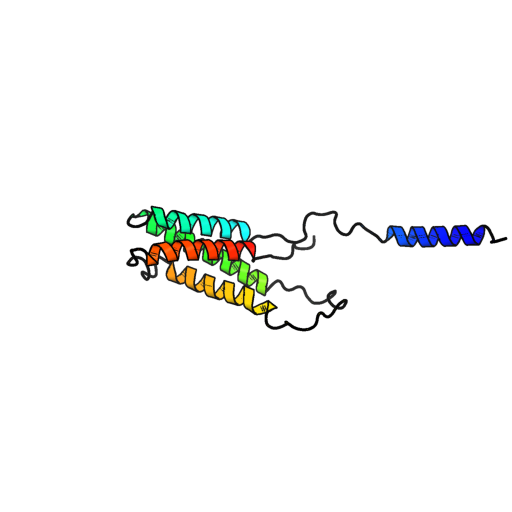 1
ATOM 579 C C . ARG A 1 81 ? 9.190 -9.981 -14.663 1.00 76.06 81 ARG A C 1
ATOM 581 O O . ARG A 1 81 ? 9.736 -10.674 -15.512 1.00 76.06 81 ARG A O 1
ATOM 588 N N . SER A 1 82 ? 8.986 -8.676 -14.846 1.00 65.12 82 SER A N 1
ATOM 589 C CA . SER A 1 82 ? 9.204 -7.936 -16.106 1.00 65.12 82 SER A CA 1
ATOM 590 C C . SER A 1 82 ? 10.677 -7.655 -16.443 1.00 65.12 82 SER A C 1
ATOM 592 O O . SER A 1 82 ? 10.995 -6.627 -17.041 1.00 65.12 82 SER A O 1
ATOM 594 N N . ARG A 1 83 ? 11.617 -8.525 -16.054 1.00 58.22 83 ARG A N 1
ATOM 595 C CA . ARG A 1 83 ? 13.033 -8.321 -16.389 1.00 58.22 83 ARG A CA 1
ATOM 596 C C . ARG A 1 83 ? 13.255 -8.619 -17.878 1.00 58.22 83 ARG A C 1
ATOM 598 O O . ARG A 1 83 ? 12.994 -9.747 -18.292 1.00 58.22 83 ARG A O 1
ATOM 605 N N . PRO A 1 84 ? 13.744 -7.652 -18.677 1.00 50.72 84 PRO A N 1
ATOM 606 C CA . PRO A 1 84 ? 14.015 -7.878 -20.089 1.00 50.72 84 PRO A CA 1
ATOM 607 C C . PRO A 1 84 ? 15.092 -8.952 -20.266 1.00 50.72 84 PRO A C 1
ATOM 609 O O . PRO A 1 84 ? 16.098 -8.965 -19.552 1.00 50.72 84 PRO A O 1
ATOM 612 N N . SER A 1 85 ? 14.869 -9.837 -21.240 1.00 51.03 85 SER A N 1
ATOM 613 C CA . SER A 1 85 ? 15.882 -10.760 -21.747 1.00 51.03 85 SER A CA 1
ATOM 614 C C . SER A 1 85 ? 17.126 -9.973 -22.176 1.00 51.03 85 SER A C 1
ATOM 616 O O . SER A 1 85 ? 17.064 -8.961 -22.875 1.00 51.03 85 SER A O 1
ATOM 618 N N . SER A 1 86 ? 18.265 -10.420 -21.673 1.00 52.84 86 SER A N 1
ATOM 619 C CA . SER A 1 86 ? 19.579 -9.790 -21.676 1.00 52.84 86 SER A CA 1
ATOM 620 C C . SER A 1 86 ? 20.202 -9.650 -23.078 1.00 52.84 86 SER A C 1
ATOM 622 O O . SER A 1 86 ? 21.144 -10.371 -23.390 1.00 52.84 86 SER A O 1
ATOM 624 N N . ALA A 1 87 ? 19.750 -8.723 -23.929 1.00 54.16 87 ALA A N 1
ATOM 625 C CA . ALA A 1 87 ? 20.411 -8.485 -25.226 1.00 54.16 87 ALA A CA 1
ATOM 626 C C . ALA A 1 87 ? 21.426 -7.316 -25.219 1.00 54.16 87 ALA A C 1
ATOM 628 O O . ALA A 1 87 ? 22.465 -7.413 -25.871 1.00 54.16 87 ALA A O 1
ATOM 629 N N . THR A 1 88 ? 21.216 -6.257 -24.419 1.00 54.41 88 THR A N 1
ATOM 630 C CA . THR A 1 88 ? 22.001 -4.995 -24.537 1.00 54.41 88 THR A CA 1
ATOM 631 C C . THR A 1 88 ? 22.698 -4.552 -23.234 1.00 54.41 88 THR A C 1
ATOM 633 O O . THR A 1 88 ? 23.228 -3.452 -23.135 1.00 54.41 88 THR A O 1
ATOM 636 N N . ALA A 1 89 ? 22.778 -5.411 -22.211 1.00 51.97 89 ALA A N 1
ATOM 637 C CA . ALA A 1 89 ? 23.383 -5.075 -20.908 1.00 51.97 89 ALA A CA 1
ATOM 638 C C . ALA A 1 89 ? 24.893 -5.396 -20.783 1.00 51.97 89 ALA A C 1
ATOM 640 O O . ALA A 1 89 ? 25.418 -5.481 -19.676 1.00 51.97 89 ALA A O 1
ATOM 641 N N . ARG A 1 90 ? 25.615 -5.588 -21.896 1.00 50.22 90 ARG A N 1
ATOM 642 C CA . ARG A 1 90 ? 27.043 -5.977 -21.887 1.00 50.22 90 ARG A CA 1
ATOM 643 C C . ARG A 1 90 ? 28.048 -4.822 -21.962 1.00 50.22 90 ARG A C 1
ATOM 645 O O . ARG A 1 90 ? 29.217 -5.090 -22.208 1.00 50.22 90 ARG A O 1
ATOM 652 N N . ARG A 1 91 ? 27.650 -3.554 -21.778 1.00 60.78 91 ARG A N 1
ATOM 653 C CA . ARG A 1 91 ? 28.601 -2.438 -21.970 1.00 60.78 91 ARG A CA 1
ATOM 654 C C . ARG A 1 91 ? 29.282 -1.869 -20.733 1.00 60.78 91 ARG A C 1
ATOM 656 O O . ARG A 1 91 ? 30.354 -1.318 -20.918 1.00 60.78 91 ARG A O 1
ATOM 663 N N . PHE A 1 92 ? 28.775 -2.059 -19.512 1.00 53.38 92 PHE A N 1
ATOM 664 C CA . PHE A 1 92 ? 29.519 -1.655 -18.308 1.00 53.38 92 PHE A CA 1
ATOM 665 C C . PHE A 1 92 ? 29.188 -2.531 -17.085 1.00 53.38 92 PHE A C 1
ATOM 667 O O . PHE A 1 92 ? 28.092 -2.417 -16.532 1.00 53.38 92 PHE A O 1
ATOM 674 N N . PRO A 1 93 ? 30.111 -3.402 -16.636 1.00 53.72 93 PRO A N 1
ATOM 675 C CA . PRO A 1 93 ? 29.984 -4.099 -15.364 1.00 53.72 93 PRO A CA 1
ATOM 676 C C . PRO A 1 93 ? 30.352 -3.147 -14.215 1.00 53.72 93 PRO A C 1
ATOM 678 O O . PRO A 1 93 ? 31.517 -2.826 -14.007 1.00 53.72 93 PRO A O 1
ATOM 681 N N . SER A 1 94 ? 29.355 -2.686 -13.458 1.00 58.69 94 SER A N 1
ATOM 682 C CA . SER A 1 94 ? 29.586 -2.071 -12.144 1.00 58.69 94 SER A CA 1
ATOM 683 C C . SER A 1 94 ? 29.832 -3.183 -11.107 1.00 58.69 94 SER A C 1
ATOM 685 O O . SER A 1 94 ? 29.038 -4.133 -11.052 1.00 58.69 94 SER A O 1
ATOM 687 N N . PRO A 1 95 ? 30.915 -3.113 -10.311 1.00 59.44 95 PRO A N 1
ATOM 688 C CA . PRO A 1 95 ? 31.236 -4.124 -9.317 1.00 59.44 95 PRO A CA 1
ATOM 689 C C . PRO A 1 95 ? 30.401 -3.923 -8.044 1.00 59.44 95 PRO A C 1
ATOM 691 O O . PRO A 1 95 ? 30.234 -2.811 -7.555 1.00 59.44 95 PRO A O 1
ATOM 694 N N . SER A 1 96 ? 29.934 -5.043 -7.489 1.00 58.56 96 SER A N 1
ATOM 695 C CA . SER A 1 96 ? 29.259 -5.206 -6.189 1.00 58.56 96 SER A CA 1
ATOM 696 C C . SER A 1 96 ? 27.848 -4.609 -6.045 1.00 58.56 96 SER A C 1
ATOM 698 O O . SER A 1 96 ? 27.661 -3.417 -5.851 1.00 58.56 96 SER A O 1
ATOM 700 N N . THR A 1 97 ? 26.850 -5.499 -6.153 1.00 53.78 97 THR A N 1
ATOM 701 C CA . THR A 1 97 ? 25.541 -5.564 -5.443 1.00 53.78 97 THR A CA 1
ATOM 702 C C . THR A 1 97 ? 24.518 -6.261 -6.351 1.00 53.78 97 THR A C 1
ATOM 704 O O . THR A 1 97 ? 23.601 -5.681 -6.941 1.00 53.78 97 THR A O 1
ATOM 707 N N . SER A 1 98 ? 24.718 -7.561 -6.574 1.00 54.59 98 SER A N 1
ATOM 708 C CA . SER A 1 98 ? 23.709 -8.420 -7.211 1.00 54.59 98 SER A CA 1
ATOM 709 C C . SER A 1 98 ? 22.602 -8.819 -6.223 1.00 54.59 98 SER A C 1
ATOM 711 O O . SER A 1 98 ? 21.471 -9.048 -6.654 1.00 54.59 98 SER A O 1
ATOM 713 N N . SER A 1 99 ? 22.908 -8.838 -4.917 1.00 57.62 99 SER A N 1
ATOM 714 C CA . SER A 1 99 ? 21.983 -9.222 -3.840 1.00 57.62 99 SER A CA 1
ATOM 715 C C . SER A 1 99 ? 20.957 -8.123 -3.508 1.00 57.62 99 SER A C 1
ATOM 717 O O . SER A 1 99 ? 19.754 -8.390 -3.482 1.00 57.62 99 SER A O 1
ATOM 719 N N . ASP A 1 100 ? 21.384 -6.857 -3.403 1.00 54.72 100 ASP A N 1
ATOM 720 C CA . ASP A 1 100 ? 20.495 -5.737 -3.020 1.00 54.72 100 ASP A CA 1
ATOM 721 C C . ASP A 1 100 ? 19.385 -5.446 -4.036 1.00 54.72 100 ASP A C 1
ATOM 723 O O . ASP A 1 100 ? 18.288 -5.014 -3.684 1.00 54.72 100 ASP A O 1
ATOM 727 N N . ARG A 1 101 ? 19.614 -5.762 -5.315 1.00 59.78 101 ARG A N 1
ATOM 728 C CA . ARG A 1 101 ? 18.652 -5.481 -6.395 1.00 59.78 101 ARG A CA 1
ATOM 729 C C . ARG A 1 101 ? 17.394 -6.352 -6.369 1.00 59.78 101 ARG A C 1
ATOM 731 O O . ARG A 1 101 ? 16.463 -6.082 -7.127 1.00 59.78 101 ARG A O 1
ATOM 738 N N . LYS A 1 102 ? 17.356 -7.416 -5.563 1.00 66.06 102 LYS A N 1
ATOM 739 C CA . LYS A 1 102 ? 16.151 -8.243 -5.360 1.00 66.06 102 LYS A CA 1
ATOM 740 C C . LYS A 1 102 ? 15.499 -8.017 -3.998 1.00 66.06 102 LYS A C 1
ATOM 742 O O . LYS A 1 102 ? 14.304 -8.262 -3.877 1.00 66.06 102 LYS A O 1
ATOM 747 N N . LEU A 1 103 ? 16.250 -7.514 -3.021 1.00 72.25 103 LEU A N 1
ATOM 748 C CA . LEU A 1 103 ? 15.768 -7.290 -1.660 1.00 72.25 103 LEU A CA 1
ATOM 749 C C . LEU A 1 103 ? 14.633 -6.270 -1.609 1.00 72.25 103 LEU A C 1
ATOM 751 O O . LEU A 1 103 ? 13.608 -6.557 -1.007 1.00 72.25 103 LEU A O 1
ATOM 755 N N . VAL A 1 104 ? 14.767 -5.133 -2.296 1.00 76.75 104 VAL A N 1
ATOM 756 C CA . VAL A 1 104 ? 13.768 -4.049 -2.242 1.00 76.75 104 VAL A CA 1
ATOM 757 C C . VAL A 1 104 ? 12.364 -4.495 -2.685 1.00 76.75 104 VAL A C 1
ATOM 759 O O . VAL A 1 104 ? 11.437 -4.358 -1.891 1.00 76.75 104 VAL A O 1
ATOM 762 N N . PRO A 1 105 ? 12.151 -5.063 -3.892 1.00 78.94 105 PRO A N 1
ATOM 763 C CA . PRO A 1 105 ? 10.805 -5.460 -4.304 1.00 78.94 105 PRO A CA 1
ATOM 764 C C . PRO A 1 105 ? 10.271 -6.654 -3.502 1.00 78.94 105 PRO A C 1
ATOM 766 O O . PRO A 1 105 ? 9.078 -6.715 -3.231 1.00 78.94 105 PRO A O 1
ATOM 769 N N . VAL A 1 106 ? 11.127 -7.587 -3.073 1.00 83.12 106 VAL A N 1
ATOM 770 C CA . VAL A 1 106 ? 10.688 -8.709 -2.226 1.00 83.12 106 VAL A CA 1
ATOM 771 C C . VAL A 1 106 ? 10.239 -8.203 -0.858 1.00 83.12 106 VAL A C 1
ATOM 773 O O . VAL A 1 106 ? 9.169 -8.584 -0.395 1.00 83.12 106 VAL A O 1
ATOM 776 N N . LEU A 1 107 ? 11.009 -7.303 -0.245 1.00 86.19 107 LEU A N 1
ATOM 777 C CA . LEU A 1 107 ? 10.669 -6.677 1.027 1.00 86.19 107 LEU A CA 1
ATOM 778 C C . LEU A 1 107 ? 9.363 -5.882 0.920 1.00 86.19 107 LEU A C 1
ATOM 780 O O . LEU A 1 107 ? 8.470 -6.091 1.735 1.00 86.19 107 LEU A O 1
ATOM 784 N N . CYS A 1 108 ? 9.212 -5.035 -0.107 1.00 86.88 108 CYS A N 1
ATOM 785 C CA . CYS A 1 108 ? 7.955 -4.330 -0.370 1.00 86.88 108 CYS A CA 1
ATOM 786 C C . CYS A 1 108 ? 6.788 -5.311 -0.531 1.00 86.88 108 CYS A C 1
ATOM 788 O O . CYS A 1 108 ? 5.733 -5.098 0.055 1.00 86.88 108 CYS A O 1
ATOM 790 N N . GLY A 1 109 ? 6.981 -6.406 -1.270 1.00 88.56 109 GLY A N 1
ATOM 791 C CA . GLY A 1 109 ? 5.969 -7.447 -1.434 1.00 88.56 109 GLY A CA 1
ATOM 792 C C . GLY A 1 109 ? 5.551 -8.078 -0.105 1.00 88.56 109 GLY A C 1
ATOM 793 O O . GLY A 1 109 ? 4.361 -8.151 0.186 1.00 88.56 109 GLY A O 1
ATOM 794 N N . VAL A 1 110 ? 6.510 -8.476 0.735 1.00 91.69 110 VAL A N 1
ATOM 795 C CA . VAL A 1 110 ? 6.230 -9.054 2.062 1.00 91.69 110 VAL A CA 1
ATOM 796 C C . VAL A 1 110 ? 5.486 -8.058 2.953 1.00 91.69 110 VAL A C 1
ATOM 798 O O . VAL A 1 110 ? 4.483 -8.419 3.566 1.00 91.69 110 VAL A O 1
ATOM 801 N N . LEU A 1 111 ? 5.924 -6.797 2.988 1.00 91.94 111 LEU A N 1
ATOM 802 C CA . LEU A 1 111 ? 5.263 -5.750 3.770 1.00 91.94 111 LEU A CA 1
ATOM 803 C C . LEU A 1 111 ? 3.823 -5.508 3.298 1.00 91.94 111 LEU A C 1
ATOM 805 O O . LEU A 1 111 ? 2.923 -5.381 4.124 1.00 91.94 111 LEU A O 1
ATOM 809 N N . LEU A 1 112 ? 3.578 -5.511 1.986 1.00 92.19 112 LEU A N 1
ATOM 810 C CA . LEU A 1 112 ? 2.228 -5.389 1.437 1.00 92.19 112 LEU A CA 1
ATOM 811 C C . LEU A 1 112 ? 1.337 -6.579 1.805 1.00 92.19 112 LEU A C 1
ATOM 813 O O . LEU A 1 112 ? 0.174 -6.366 2.126 1.00 92.19 112 LEU A O 1
ATOM 817 N N . VAL A 1 113 ? 1.859 -7.811 1.813 1.00 94.19 113 VAL A N 1
ATOM 818 C CA . VAL A 1 113 ? 1.094 -8.986 2.277 1.00 94.19 113 VAL A CA 1
ATOM 819 C C . VAL A 1 113 ? 0.666 -8.813 3.733 1.00 94.19 113 VAL A C 1
ATOM 821 O O . VAL A 1 113 ? -0.491 -9.070 4.060 1.00 94.19 113 VAL A O 1
ATOM 824 N N . ILE A 1 114 ? 1.567 -8.333 4.595 1.00 93.19 114 ILE A N 1
ATOM 825 C CA . ILE A 1 114 ? 1.240 -8.048 5.997 1.00 93.19 114 ILE A CA 1
ATOM 826 C C . ILE A 1 114 ? 0.118 -7.010 6.072 1.00 93.19 114 ILE A C 1
ATOM 828 O O . ILE A 1 114 ? -0.865 -7.247 6.766 1.00 93.19 114 ILE A O 1
ATOM 832 N N . VAL A 1 115 ? 0.216 -5.906 5.323 1.00 91.75 115 VAL A N 1
ATOM 833 C CA . VAL A 1 115 ? -0.842 -4.881 5.283 1.00 91.75 115 VAL A CA 1
ATOM 834 C C . VAL A 1 115 ? -2.169 -5.474 4.819 1.00 91.75 115 VAL A C 1
ATOM 836 O O . VAL A 1 115 ? -3.178 -5.240 5.471 1.00 91.75 115 VAL A O 1
ATOM 839 N N . VAL A 1 116 ? -2.181 -6.267 3.743 1.00 93.94 116 VAL A N 1
ATOM 840 C CA . VAL A 1 116 ? -3.402 -6.908 3.229 1.00 93.94 116 VAL A CA 1
ATOM 841 C C . VAL A 1 116 ? -4.066 -7.752 4.308 1.00 93.94 116 VAL A C 1
ATOM 843 O O . VAL A 1 116 ? -5.272 -7.631 4.485 1.00 93.94 116 VAL A O 1
ATOM 846 N N . ILE A 1 117 ? -3.299 -8.574 5.031 1.00 92.00 117 ILE A N 1
ATOM 847 C CA . ILE A 1 117 ? -3.818 -9.470 6.073 1.00 92.00 117 ILE A CA 1
ATOM 848 C C . ILE A 1 117 ? -4.308 -8.678 7.284 1.00 92.00 117 ILE A C 1
ATOM 850 O O . ILE A 1 117 ? -5.419 -8.908 7.751 1.00 92.00 117 ILE A O 1
ATOM 854 N N . VAL A 1 118 ? -3.490 -7.750 7.782 1.00 90.38 118 VAL A N 1
ATOM 855 C CA . VAL A 1 118 ? -3.797 -6.938 8.965 1.00 90.38 118 VAL A CA 1
ATOM 856 C C . VAL A 1 118 ? -5.029 -6.077 8.693 1.00 90.38 118 VAL A C 1
ATOM 858 O O . VAL A 1 118 ? -5.983 -6.118 9.453 1.00 90.38 118 VAL A O 1
ATOM 861 N N . TYR A 1 119 ? -5.082 -5.363 7.573 1.00 89.88 119 TYR A N 1
ATOM 862 C CA . TYR A 1 119 ? -6.202 -4.475 7.249 1.00 89.88 119 TYR A CA 1
ATOM 863 C C . TYR A 1 119 ? -7.413 -5.194 6.640 1.00 89.88 119 TYR A C 1
ATOM 865 O O . TYR A 1 119 ? -8.361 -4.528 6.237 1.00 89.88 119 TYR A O 1
ATOM 873 N N . ASN A 1 120 ? -7.423 -6.526 6.547 1.00 91.44 120 ASN A N 1
ATOM 874 C CA . ASN A 1 120 ? -8.576 -7.255 6.027 1.00 91.44 120 ASN A CA 1
ATOM 875 C C . ASN A 1 120 ? -9.675 -7.333 7.097 1.00 91.44 120 ASN A C 1
ATOM 877 O O . ASN A 1 120 ? -9.504 -8.079 8.050 1.00 91.44 120 ASN A O 1
ATOM 881 N N . PRO A 1 121 ? -10.838 -6.683 6.938 1.00 84.38 121 PRO A N 1
ATOM 882 C CA . PRO A 1 121 ? -11.903 -6.750 7.940 1.00 84.38 121 PRO A CA 1
ATOM 883 C C . PRO A 1 121 ? -12.538 -8.146 8.073 1.00 84.38 121 PRO A C 1
ATOM 885 O O . PRO A 1 121 ? -13.190 -8.417 9.076 1.00 84.38 121 PRO A O 1
ATOM 888 N N . ILE A 1 122 ? -12.333 -9.050 7.103 1.00 83.81 122 ILE A N 1
ATOM 889 C CA . ILE A 1 122 ? -12.743 -10.462 7.206 1.00 83.81 122 ILE A CA 1
ATOM 890 C C . ILE A 1 122 ? -11.880 -11.200 8.238 1.00 83.81 122 ILE A C 1
ATOM 892 O O . ILE A 1 122 ? -12.359 -12.111 8.908 1.00 83.81 122 ILE A O 1
ATOM 896 N N . ALA A 1 123 ? -10.611 -10.807 8.379 1.00 80.19 123 ALA A N 1
ATOM 897 C CA . ALA A 1 123 ? -9.743 -11.267 9.449 1.00 80.19 123 ALA A CA 1
ATOM 898 C C . ALA A 1 123 ? -9.820 -10.234 10.587 1.00 80.19 123 ALA A C 1
ATOM 900 O O . ALA A 1 123 ? -9.200 -9.180 10.487 1.00 80.19 123 ALA A O 1
ATOM 901 N N . PRO A 1 124 ? -10.551 -10.482 11.687 1.00 69.7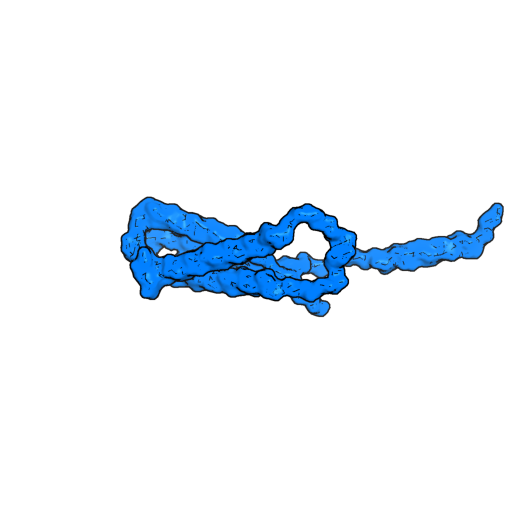5 124 PRO A N 1
ATOM 902 C CA . PRO A 1 124 ? -10.852 -9.468 12.703 1.00 69.75 124 PRO A CA 1
ATOM 903 C C . PRO A 1 124 ? -9.648 -9.128 13.608 1.00 69.75 124 PRO A C 1
ATOM 905 O O . PRO A 1 124 ? -9.797 -8.923 14.807 1.00 69.75 124 PRO A O 1
ATOM 908 N N . LEU A 1 125 ? -8.439 -9.064 13.051 1.00 73.56 125 LEU A N 1
ATOM 909 C CA . LEU A 1 125 ? -7.184 -8.805 13.749 1.00 73.56 125 LEU A CA 1
ATOM 910 C C . LEU A 1 125 ? -7.114 -7.385 14.318 1.00 73.56 125 LEU A C 1
ATOM 912 O O . LEU A 1 125 ? -6.375 -7.143 15.266 1.00 73.56 125 LEU A O 1
ATOM 916 N N . VAL A 1 126 ? -7.858 -6.446 13.727 1.00 70.50 126 VAL A N 1
ATOM 917 C CA . VAL A 1 126 ? -7.670 -5.008 13.975 1.00 70.50 126 VAL A CA 1
ATOM 918 C C . VAL A 1 126 ? -8.971 -4.271 14.261 1.00 70.50 126 VAL A C 1
ATOM 920 O O . VAL A 1 126 ? -8.956 -3.109 14.648 1.00 70.50 126 VAL A O 1
ATOM 923 N N . LEU A 1 127 ? -10.106 -4.968 14.175 1.00 65.62 127 LEU A N 1
ATOM 924 C CA . LEU A 1 127 ? -11.409 -4.431 14.578 1.00 65.62 127 LEU A CA 1
ATOM 925 C C . LEU A 1 127 ? -11.478 -4.133 16.086 1.00 65.62 127 LEU A C 1
ATOM 927 O O . LEU A 1 127 ? -12.336 -3.375 16.524 1.00 65.62 127 LEU A O 1
ATOM 931 N N . THR A 1 128 ? -10.562 -4.697 16.876 1.00 66.75 128 THR A N 1
ATOM 932 C CA . THR A 1 128 ? -10.411 -4.438 18.315 1.00 66.75 128 THR A CA 1
ATOM 933 C C . THR A 1 128 ? -9.230 -3.522 18.645 1.00 66.75 128 THR A C 1
ATOM 935 O O . THR A 1 128 ? -9.057 -3.149 19.806 1.00 66.75 128 THR A O 1
ATOM 938 N N . ALA A 1 129 ? -8.411 -3.144 17.658 1.00 74.00 129 ALA A N 1
ATOM 939 C CA . ALA A 1 129 ? -7.249 -2.296 17.885 1.00 74.00 129 ALA A CA 1
ATOM 940 C C . ALA A 1 129 ? -7.691 -0.837 18.049 1.00 74.00 129 ALA A C 1
ATOM 942 O O . ALA A 1 129 ? -8.234 -0.223 17.134 1.00 74.00 129 ALA A O 1
ATOM 943 N N . THR A 1 130 ? -7.443 -0.267 19.225 1.00 75.38 130 THR A N 1
ATOM 944 C CA . THR A 1 130 ? -7.767 1.130 19.536 1.00 75.38 130 THR A CA 1
ATOM 945 C C . THR A 1 130 ? -6.555 1.865 20.119 1.00 75.38 130 THR A C 1
ATOM 947 O O . THR A 1 130 ? -5.515 1.274 20.416 1.00 75.38 130 THR A O 1
ATOM 950 N N . GLY A 1 131 ? -6.668 3.190 20.251 1.00 84.62 131 GLY A N 1
ATOM 951 C CA . GLY A 1 131 ? -5.655 4.036 20.890 1.00 84.62 131 GLY A CA 1
ATOM 952 C C . GLY A 1 131 ? -4.484 4.455 19.993 1.00 84.62 131 GLY A C 1
ATOM 953 O O . GLY A 1 131 ? -4.518 4.341 18.768 1.00 84.62 131 GLY A O 1
ATOM 954 N N . THR A 1 132 ? -3.434 4.985 20.624 1.00 87.19 132 THR A N 1
ATOM 955 C CA . THR A 1 132 ? -2.293 5.628 19.948 1.00 87.19 132 THR A CA 1
ATOM 956 C C . THR A 1 132 ? -1.531 4.677 19.027 1.00 87.19 132 THR A C 1
ATOM 958 O O . THR A 1 132 ? -1.115 5.073 17.941 1.00 87.19 132 THR A O 1
ATOM 961 N N . ALA A 1 133 ? -1.383 3.406 19.416 1.00 86.56 133 ALA A N 1
ATOM 962 C CA . ALA A 1 133 ? -0.706 2.403 18.592 1.00 86.56 133 ALA A CA 1
ATOM 963 C C . ALA A 1 133 ? -1.414 2.202 17.242 1.00 86.56 133 ALA A C 1
ATOM 965 O O . ALA A 1 133 ? -0.758 2.085 16.207 1.00 86.56 133 ALA A O 1
ATOM 966 N N . TRP A 1 134 ? -2.749 2.239 17.239 1.00 88.06 134 TRP A N 1
ATOM 967 C CA . TRP A 1 134 ? -3.543 2.132 16.020 1.00 88.06 134 TRP A CA 1
ATOM 968 C C . TRP A 1 134 ? -3.368 3.347 15.105 1.00 88.06 134 TRP A C 1
ATOM 970 O O . TRP A 1 134 ? -3.161 3.198 13.901 1.00 88.06 134 TRP A O 1
ATOM 980 N N . GLN A 1 135 ? -3.358 4.552 15.678 1.00 89.62 135 GLN A N 1
ATOM 981 C CA . GLN A 1 135 ? -3.127 5.786 14.923 1.00 89.62 135 GLN A CA 1
ATOM 982 C C . GLN A 1 135 ? -1.743 5.800 14.263 1.00 89.62 135 GLN A C 1
ATOM 984 O O . GLN A 1 135 ? -1.614 6.130 13.084 1.00 89.62 135 GLN A O 1
ATOM 989 N N . VAL A 1 136 ? -0.708 5.377 14.994 1.00 91.69 136 VAL A N 1
ATOM 990 C CA . VAL A 1 136 ? 0.645 5.225 14.441 1.00 91.69 136 VAL A CA 1
ATOM 991 C C . VAL A 1 136 ? 0.659 4.174 13.328 1.00 91.69 136 VAL A C 1
ATOM 993 O O . VAL A 1 136 ? 1.275 4.401 12.287 1.00 91.69 136 VAL A O 1
ATOM 996 N N . GLY A 1 137 ? -0.066 3.065 13.502 1.00 90.62 137 GLY A N 1
ATOM 997 C CA . GLY A 1 137 ? -0.228 2.026 12.485 1.00 90.62 137 GLY A CA 1
ATOM 998 C C . GLY A 1 137 ? -0.814 2.552 11.172 1.00 90.62 137 GLY A C 1
ATOM 999 O O . GLY A 1 137 ? -0.284 2.238 10.104 1.00 90.62 137 GLY A O 1
ATOM 1000 N N . GLN A 1 138 ? -1.844 3.398 11.240 1.00 91.56 138 GLN A N 1
ATOM 1001 C CA . GLN A 1 138 ? -2.464 4.031 10.067 1.00 91.56 138 GLN A CA 1
ATOM 1002 C C . GLN A 1 138 ? -1.483 4.945 9.324 1.00 91.56 138 GLN A C 1
ATOM 1004 O O . GLN A 1 138 ? -1.320 4.835 8.108 1.00 91.56 138 GLN A O 1
ATOM 1009 N N . VAL A 1 139 ? -0.756 5.799 10.051 1.00 93.69 139 VAL A N 1
ATOM 1010 C CA . VAL A 1 139 ? 0.246 6.698 9.453 1.00 93.69 139 VAL A CA 1
ATOM 1011 C C . VAL A 1 139 ? 1.388 5.905 8.814 1.00 93.69 139 VAL A C 1
ATOM 1013 O O . VAL A 1 139 ? 1.762 6.170 7.670 1.00 93.69 139 VAL A O 1
ATOM 1016 N N . ALA A 1 140 ? 1.912 4.898 9.517 1.00 93.44 140 ALA A N 1
ATOM 1017 C CA . ALA A 1 140 ? 2.968 4.029 9.004 1.00 93.44 140 ALA A CA 1
ATOM 1018 C C . ALA A 1 140 ? 2.517 3.268 7.747 1.00 93.44 140 ALA A C 1
ATOM 1020 O O . ALA A 1 140 ? 3.269 3.163 6.779 1.00 93.44 140 ALA A O 1
ATOM 1021 N N . THR A 1 141 ? 1.269 2.794 7.731 1.00 93.19 141 THR A N 1
ATOM 1022 C CA . THR A 1 141 ? 0.681 2.106 6.574 1.00 93.19 141 THR A CA 1
ATOM 1023 C C . THR A 1 141 ? 0.534 3.054 5.392 1.00 93.19 141 THR A C 1
ATOM 1025 O O . THR A 1 141 ? 0.926 2.706 4.279 1.00 93.19 141 THR A O 1
ATOM 1028 N N . GLY A 1 142 ? 0.056 4.279 5.619 1.00 93.31 142 GLY A N 1
ATOM 1029 C CA . GLY A 1 142 ? -0.042 5.279 4.561 1.00 93.31 142 GLY A CA 1
ATOM 1030 C C . GLY A 1 142 ? 1.318 5.623 3.950 1.00 93.31 142 GLY A C 1
ATOM 1031 O O . GLY A 1 142 ? 1.466 5.624 2.726 1.00 93.31 142 GLY A O 1
ATOM 1032 N N . ALA A 1 143 ? 2.337 5.819 4.789 1.00 94.00 143 ALA A N 1
ATOM 1033 C CA . ALA A 1 143 ? 3.707 6.048 4.336 1.00 94.00 143 ALA A CA 1
ATOM 1034 C C . ALA A 1 143 ? 4.254 4.858 3.530 1.00 94.00 143 ALA A C 1
ATOM 1036 O O . ALA A 1 143 ? 4.865 5.055 2.478 1.00 94.00 143 ALA A O 1
ATOM 1037 N N . LEU A 1 144 ? 3.997 3.626 3.980 1.00 93.94 144 LEU A N 1
ATOM 1038 C CA . LEU A 1 144 ? 4.421 2.404 3.300 1.00 93.94 144 LEU A CA 1
ATOM 1039 C C . LEU A 1 144 ? 3.763 2.251 1.920 1.00 93.94 144 LEU A C 1
ATOM 1041 O O . LEU A 1 144 ? 4.456 1.943 0.948 1.00 93.94 144 LEU A O 1
ATOM 1045 N N . LEU A 1 145 ? 2.451 2.480 1.809 1.00 93.44 145 LEU A N 1
ATOM 1046 C CA . LEU A 1 145 ? 1.719 2.383 0.540 1.00 93.44 145 LEU A CA 1
ATOM 1047 C C . LEU A 1 145 ? 2.176 3.453 -0.451 1.00 93.44 145 LEU A C 1
ATOM 1049 O O . LEU A 1 145 ? 2.425 3.143 -1.619 1.00 93.44 145 LEU A O 1
ATOM 1053 N N . PHE A 1 146 ? 2.375 4.684 0.024 1.00 93.44 146 PHE A N 1
ATOM 1054 C CA . PHE A 1 146 ? 2.918 5.763 -0.792 1.00 93.44 146 PHE A CA 1
ATOM 1055 C C . PHE A 1 146 ? 4.334 5.446 -1.284 1.00 93.44 146 PHE A C 1
ATOM 1057 O O . PHE A 1 146 ? 4.594 5.480 -2.488 1.00 93.44 146 PHE A O 1
ATOM 1064 N N . ALA A 1 147 ? 5.241 5.086 -0.369 1.00 90.50 147 ALA A N 1
ATOM 1065 C CA . ALA A 1 147 ? 6.621 4.745 -0.699 1.00 90.50 147 ALA A CA 1
ATOM 1066 C C . ALA A 1 147 ? 6.674 3.590 -1.705 1.00 90.50 147 ALA A C 1
ATOM 1068 O O . ALA A 1 147 ? 7.392 3.665 -2.702 1.00 90.50 147 ALA A O 1
ATOM 1069 N N . THR A 1 148 ? 5.855 2.558 -1.500 1.00 87.31 148 THR A N 1
ATOM 1070 C CA . THR A 1 148 ? 5.782 1.421 -2.418 1.00 87.31 148 THR A CA 1
ATOM 1071 C C . THR A 1 148 ? 5.269 1.846 -3.793 1.00 87.31 148 THR A C 1
ATOM 1073 O O . THR A 1 148 ? 5.866 1.477 -4.802 1.00 87.31 148 THR A O 1
ATOM 1076 N N . GLY A 1 149 ? 4.233 2.686 -3.863 1.00 85.25 149 GLY A N 1
ATOM 1077 C CA . GLY A 1 149 ? 3.724 3.213 -5.130 1.00 85.25 149 GLY A CA 1
ATOM 1078 C C . GLY A 1 149 ? 4.743 4.054 -5.905 1.00 85.25 149 GLY A C 1
ATOM 1079 O O . GLY A 1 149 ? 4.839 3.939 -7.126 1.00 85.25 149 GLY A O 1
ATOM 1080 N N . VAL A 1 150 ? 5.551 4.857 -5.205 1.00 87.12 150 VAL A N 1
ATOM 1081 C CA . VAL A 1 150 ? 6.636 5.649 -5.809 1.00 87.12 150 VAL A CA 1
ATOM 1082 C C . VAL A 1 150 ? 7.774 4.758 -6.312 1.00 87.12 150 VAL A C 1
ATOM 1084 O O . VAL A 1 150 ? 8.349 5.039 -7.371 1.00 87.12 150 VAL A O 1
ATOM 1087 N N . LEU A 1 151 ? 8.108 3.701 -5.567 1.00 84.12 151 LEU A N 1
ATOM 1088 C CA . LEU A 1 151 ? 9.214 2.789 -5.869 1.00 84.12 151 LEU A CA 1
ATOM 1089 C C . LEU A 1 151 ? 8.887 1.801 -6.996 1.00 84.12 151 LEU A C 1
ATOM 1091 O O . LEU A 1 151 ? 9.782 1.418 -7.756 1.00 84.12 151 LEU A O 1
ATOM 1095 N N . VAL A 1 152 ? 7.623 1.398 -7.138 1.00 79.25 152 VAL A N 1
ATOM 1096 C CA . VAL A 1 152 ? 7.198 0.470 -8.189 1.00 79.25 152 VAL A CA 1
ATOM 1097 C C . VAL A 1 152 ? 7.245 1.163 -9.553 1.00 79.25 152 VAL A C 1
ATOM 1099 O O . VAL A 1 152 ? 6.443 2.033 -9.892 1.00 79.25 152 VAL A O 1
ATOM 1102 N N . THR A 1 153 ? 8.214 0.742 -10.361 1.00 68.75 153 THR A N 1
ATOM 1103 C CA . THR A 1 153 ? 8.440 1.222 -11.726 1.00 68.75 153 THR A CA 1
ATOM 1104 C C . THR A 1 153 ? 8.402 0.034 -12.677 1.00 68.75 153 THR A C 1
ATOM 1106 O O . THR A 1 153 ? 8.991 -1.010 -12.395 1.00 68.75 153 THR A O 1
ATOM 1109 N N . THR A 1 154 ? 7.716 0.184 -13.808 1.00 62.75 154 THR A N 1
ATOM 1110 C CA . THR A 1 154 ? 7.704 -0.827 -14.873 1.00 62.75 154 THR A CA 1
ATOM 1111 C C . THR A 1 154 ? 8.291 -0.224 -16.148 1.00 62.75 154 THR A C 1
ATOM 1113 O O . THR A 1 154 ? 7.951 0.919 -16.478 1.00 62.75 154 THR A O 1
ATOM 1116 N N . PRO A 1 155 ? 9.179 -0.942 -16.864 1.00 57.28 155 PRO A N 1
ATOM 1117 C CA . PRO A 1 155 ? 9.661 -0.485 -18.164 1.00 57.28 155 PRO A CA 1
ATOM 1118 C C . PRO A 1 155 ? 8.478 -0.357 -19.131 1.00 57.28 155 PRO A C 1
ATOM 1120 O O . PRO A 1 155 ? 7.599 -1.223 -19.145 1.00 57.28 155 PRO A O 1
ATOM 1123 N N . ALA A 1 156 ? 8.422 0.743 -19.883 1.00 56.50 156 ALA A N 1
ATOM 1124 C CA . ALA A 1 156 ? 7.388 0.932 -20.892 1.00 56.50 156 ALA A CA 1
ATOM 1125 C C . ALA A 1 156 ? 7.551 -0.122 -22.008 1.00 56.50 156 ALA A C 1
ATOM 1127 O O . ALA A 1 156 ? 8.685 -0.411 -22.398 1.00 56.50 156 ALA A O 1
ATOM 1128 N N . PRO A 1 157 ? 6.457 -0.724 -22.510 1.00 53.91 157 PRO A N 1
ATOM 1129 C CA . PRO A 1 157 ? 6.534 -1.608 -23.665 1.00 53.91 157 PRO A CA 1
ATOM 1130 C C . PRO A 1 157 ? 6.956 -0.802 -24.899 1.00 53.91 157 PRO A C 1
ATOM 1132 O O . PRO A 1 157 ? 6.301 0.179 -25.253 1.00 53.91 157 PRO A O 1
ATOM 1135 N N . GLU A 1 158 ? 8.061 -1.214 -25.522 1.00 55.47 158 GLU A N 1
ATOM 1136 C CA . GLU A 1 158 ? 8.536 -0.677 -26.799 1.00 55.47 158 GLU A CA 1
ATOM 1137 C C . GLU A 1 158 ? 7.475 -1.009 -27.862 1.00 55.47 158 GLU A C 1
ATOM 1139 O O . GLU A 1 158 ? 7.143 -2.180 -28.060 1.00 55.47 158 GLU A O 1
ATOM 1144 N N . ARG A 1 159 ? 6.844 0.027 -28.430 1.00 50.47 159 ARG A N 1
ATOM 1145 C CA . ARG A 1 159 ? 5.818 -0.096 -29.477 1.00 50.47 159 ARG A CA 1
ATOM 1146 C C . ARG A 1 159 ? 6.448 -0.079 -30.857 1.00 50.47 159 ARG A C 1
ATOM 1148 O O . ARG A 1 159 ? 7.318 0.791 -31.075 1.00 50.47 159 ARG A O 1
#

pLDDT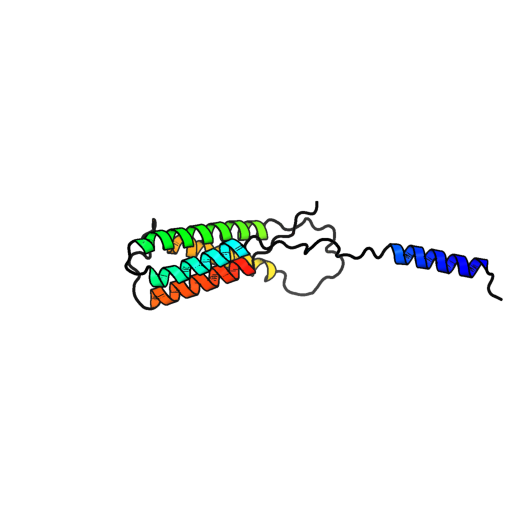: mean 77.38, std 14.91, range [50.22, 95.38]

Secondary structure (DSSP, 8-state):
---HHHHHHHHHHHHHHHTT---S-SSS-SEE-TTHHHHHHHHHHHHHHHHSTTSTHHHHHHHHHHHHHHHHHHHHHHHHH-PPPSSS--S----S-SSHHHHHHHHHHHHHHHHHHHT-TTSTTSTT--SHHHHHHHHHHHHHHHHHHHH--EEPP--

Nearest PDB structures (foldseek):
  8wdf-assembly1_A  TM=4.416E-01  e=2.579E+00  Pseudomonas aeruginosa PAO1
  8k0f-assembly1_A  TM=2.691E-01  e=5.799E+00  Homo sapiens
  8k0m-assembly1_A  TM=2.724E-01  e=7.101E+00  Homo sapiens

Radius of gyration: 25.33 Å; Cα contacts (8 Å, |Δi|>4): 151; chains: 1; bounding box: 67×33×74 Å